Protein AF-A0A6M1U6Q7-F1 (afdb_monomer)

Mea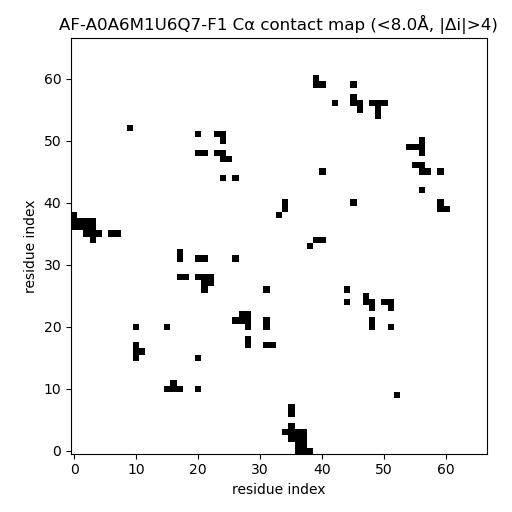n predicted aligned error: 3.79 Å

pLDDT: mean 91.41, std 12.44, range [47.69, 98.31]

Foldseek 3Di:
DAFPVVLVVLCVVVPHDLCRLCVQLVHDSVVSVVLRGLDQDDLSSLVSSCVVRVHDSCSSVDDVPPD

Nearest PDB structures (foldseek):
  4pu8-assembly1_B  TM=8.849E-01  e=1.893E-02  Shewanella oneidensis MR-1
  1r69-assembly1_A  TM=8.937E-01  e=5.743E-02  Phage 434
  2cro-assembly1_A  TM=8.813E-01  e=5.077E-02  Phage 434
  1pra-assembly1_A  TM=7.997E-01  e=4.773E-02  Phage 434
  1sq8-assembly1_A  TM=8.466E-01  e=8.844E-02  Phage 434

Solvent-accessible surface area (backbone atoms only — not comparable to full-atom values): 3896 Å² total; per-residue (Å²): 120,66,58,34,59,68,59,52,51,55,35,53,77,69,72,50,53,64,56,57,52,12,59,72,37,69,49,56,42,72,55,45,54,42,34,42,50,38,46,75,68,55,72,73,53,32,44,35,47,17,58,73,69,74,52,72,38,62,66,79,69,60,66,74,87,86,110

Structure (mmCIF, N/CA/C/O backbone):
data_AF-A0A6M1U6Q7-F1
#
_entry.id   AF-A0A6M1U6Q7-F1
#
loop_
_atom_site.group_PDB
_atom_site.id
_atom_site.type_symbol
_atom_site.label_atom_id
_atom_site.label_alt_id
_atom_site.label_comp_id
_atom_site.label_asym_id
_atom_site.label_entity_id
_atom_site.label_seq_id
_atom_site.pdbx_PDB_ins_code
_atom_site.Cartn_x
_atom_site.Cartn_y
_atom_site.Cartn_z
_atom_site.occupancy
_atom_site.B_iso_or_equiv
_atom_site.auth_seq_id
_atom_site.auth_comp_id
_atom_site.auth_asym_id
_atom_site.auth_atom_id
_atom_site.pdbx_PDB_model_num
ATOM 1 N N . MET A 1 1 ? 15.095 5.584 -0.652 1.00 59.59 1 MET A N 1
ATOM 2 C CA . MET A 1 1 ? 13.902 4.932 -1.243 1.00 59.59 1 MET A CA 1
ATOM 3 C C . MET A 1 1 ? 12.977 6.014 -1.776 1.00 59.59 1 MET A C 1
ATOM 5 O O . MET A 1 1 ? 12.826 7.026 -1.102 1.00 59.59 1 MET A O 1
ATOM 9 N N . LYS A 1 2 ? 12.412 5.841 -2.977 1.00 74.75 2 LYS A N 1
ATOM 10 C CA . LYS A 1 2 ? 11.461 6.797 -3.561 1.00 74.75 2 LYS A CA 1
ATOM 11 C C . LYS A 1 2 ? 10.059 6.482 -3.034 1.00 74.75 2 LYS A C 1
ATOM 13 O O . LYS A 1 2 ? 9.614 5.346 -3.137 1.00 74.75 2 LYS A O 1
ATOM 18 N N . ARG A 1 3 ? 9.383 7.464 -2.436 1.00 85.88 3 ARG A N 1
ATOM 19 C CA . ARG A 1 3 ? 8.029 7.303 -1.885 1.00 85.88 3 ARG A CA 1
ATOM 20 C C . ARG A 1 3 ? 7.011 7.076 -3.013 1.00 85.88 3 ARG A C 1
ATOM 22 O O . ARG A 1 3 ? 7.056 7.766 -4.032 1.00 85.88 3 ARG A O 1
ATOM 29 N N . ASN A 1 4 ? 6.060 6.165 -2.810 1.00 89.31 4 ASN A N 1
ATOM 30 C CA . ASN A 1 4 ? 4.963 5.881 -3.739 1.00 89.31 4 ASN A CA 1
ATOM 31 C C . ASN A 1 4 ? 3.860 6.947 -3.619 1.00 89.31 4 ASN A C 1
ATOM 33 O O . ASN A 1 4 ? 2.764 6.683 -3.129 1.00 89.31 4 ASN A O 1
ATOM 37 N N . HIS A 1 5 ? 4.151 8.173 -4.064 1.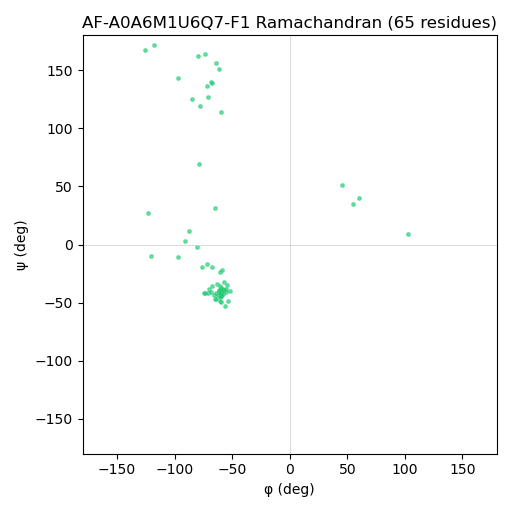00 91.12 5 HIS A N 1
ATOM 38 C CA . HIS A 1 5 ? 3.233 9.317 -3.961 1.00 91.12 5 HIS A CA 1
ATOM 39 C C . HIS A 1 5 ? 1.866 9.043 -4.594 1.00 91.12 5 HIS A C 1
ATOM 41 O O . HIS A 1 5 ? 0.844 9.399 -4.019 1.00 91.12 5 HIS A O 1
ATOM 47 N N . TRP A 1 6 ? 1.837 8.336 -5.727 1.00 92.25 6 TRP A N 1
ATOM 48 C CA . TRP A 1 6 ? 0.592 7.972 -6.401 1.00 92.25 6 TRP A CA 1
ATOM 49 C C . TRP A 1 6 ? -0.337 7.126 -5.513 1.00 92.25 6 TRP A C 1
ATOM 51 O O . TRP A 1 6 ? -1.550 7.316 -5.550 1.00 92.25 6 TRP A O 1
ATOM 61 N N . LEU A 1 7 ? 0.224 6.224 -4.697 1.00 94.81 7 LEU A N 1
ATOM 62 C CA . LEU A 1 7 ? -0.536 5.340 -3.815 1.00 94.81 7 LEU A CA 1
ATOM 63 C C . LEU A 1 7 ? -1.152 6.133 -2.658 1.00 94.81 7 LEU A C 1
ATOM 65 O O . LEU A 1 7 ? -2.318 5.942 -2.322 1.00 94.81 7 LEU A O 1
ATOM 69 N N . VAL A 1 8 ? -0.378 7.071 -2.100 1.00 94.81 8 VAL A N 1
ATOM 70 C CA . VAL A 1 8 ? -0.840 8.007 -1.065 1.00 94.81 8 VAL A CA 1
ATOM 71 C C . VAL A 1 8 ? -1.987 8.863 -1.602 1.00 94.81 8 VAL A C 1
ATOM 73 O O . VAL A 1 8 ? -3.043 8.937 -0.977 1.00 94.81 8 VAL A O 1
ATOM 76 N N . THR A 1 9 ? -1.815 9.44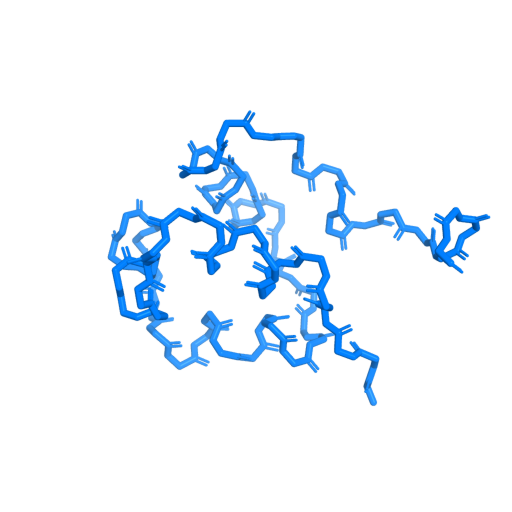7 -2.791 1.00 94.88 9 THR A N 1
ATOM 77 C CA . THR A 1 9 ? -2.847 10.255 -3.448 1.00 94.88 9 THR A CA 1
ATOM 78 C C . THR A 1 9 ? -4.118 9.450 -3.712 1.00 94.88 9 THR A C 1
ATOM 80 O O . THR A 1 9 ? -5.212 9.946 -3.456 1.00 94.88 9 THR A O 1
ATOM 83 N N . GLU A 1 10 ? -4.007 8.214 -4.202 1.00 95.19 10 GLU A N 1
ATOM 84 C CA . GLU A 1 10 ? -5.174 7.368 -4.476 1.00 95.19 10 GLU A CA 1
ATOM 85 C C . GLU A 1 10 ? -5.942 7.021 -3.194 1.00 95.19 10 GLU A C 1
ATOM 87 O O . GLU A 1 10 ? -7.172 7.118 -3.147 1.00 95.19 10 GLU A O 1
ATOM 92 N N . ARG A 1 11 ? -5.217 6.703 -2.116 1.00 96.75 11 ARG A N 1
ATOM 93 C CA . ARG A 1 11 ? -5.807 6.469 -0.797 1.00 96.75 11 ARG A CA 1
ATOM 94 C C . ARG A 1 11 ? -6.549 7.707 -0.277 1.00 96.75 11 ARG A C 1
ATOM 96 O O . ARG A 1 11 ? -7.666 7.588 0.232 1.00 96.75 11 ARG A O 1
ATOM 103 N N . GLU A 1 12 ? -5.944 8.887 -0.390 1.00 96.56 12 GLU A N 1
ATOM 104 C CA . GLU A 1 12 ? -6.512 10.148 0.105 1.00 96.56 12 GLU A CA 1
ATOM 105 C C . GLU A 1 12 ? -7.722 10.608 -0.709 1.00 96.56 12 GLU A C 1
ATOM 107 O O . GLU A 1 12 ? -8.720 11.025 -0.118 1.00 96.56 12 GLU A O 1
ATOM 112 N N . LYS A 1 13 ? -7.705 10.429 -2.038 1.00 96.19 13 LYS A N 1
ATOM 113 C CA . LYS A 1 13 ? -8.875 10.659 -2.907 1.00 96.19 13 LYS A CA 1
ATOM 114 C C . LYS A 1 13 ? -10.096 9.861 -2.452 1.00 96.19 13 LYS A C 1
ATOM 116 O O . LYS A 1 13 ? -11.221 10.347 -2.538 1.00 96.19 13 LYS A O 1
ATOM 121 N N . ARG A 1 14 ? -9.874 8.656 -1.925 1.00 95.19 14 ARG A N 1
ATOM 122 C CA . ARG A 1 14 ? -10.922 7.772 -1.394 1.00 95.19 14 ARG A CA 1
ATOM 123 C C . ARG A 1 14 ? -11.198 7.969 0.095 1.00 95.19 14 ARG A C 1
ATOM 125 O O . ARG A 1 14 ? -12.021 7.249 0.651 1.00 95.19 14 ARG A O 1
ATOM 132 N N . LYS A 1 15 ? -10.533 8.933 0.744 1.00 97.06 15 LYS A N 1
ATOM 133 C CA . LYS A 1 15 ? -10.654 9.239 2.180 1.00 97.06 15 LYS A CA 1
ATOM 134 C C . LYS A 1 15 ? -10.392 8.025 3.080 1.00 97.06 15 LYS A C 1
ATOM 136 O O . LYS A 1 15 ? -11.018 7.869 4.125 1.00 97.06 15 LYS A O 1
ATOM 141 N N . MET A 1 16 ? -9.467 7.155 2.678 1.00 97.00 16 MET A N 1
ATOM 142 C CA . MET A 1 16 ? -9.137 5.940 3.424 1.00 97.00 16 MET A CA 1
ATOM 143 C C . MET A 1 16 ? -7.908 6.158 4.311 1.00 97.00 16 MET A C 1
ATOM 145 O O . MET A 1 16 ? -6.947 6.838 3.940 1.00 97.00 16 MET A O 1
ATOM 149 N N . THR A 1 17 ? -7.907 5.550 5.494 1.00 98.06 17 THR A N 1
ATOM 150 C CA . THR A 1 17 ? -6.710 5.471 6.339 1.00 98.06 17 THR A CA 1
ATOM 151 C C . THR A 1 17 ? -5.788 4.355 5.843 1.00 98.06 17 THR A C 1
ATOM 153 O O . THR A 1 17 ? -6.210 3.468 5.101 1.00 98.06 17 THR A O 1
ATOM 156 N N . GLN A 1 18 ? -4.517 4.377 6.256 1.00 98.00 18 GLN A N 1
ATOM 157 C CA . GLN A 1 18 ? -3.591 3.266 5.992 1.00 98.00 18 GLN A CA 1
ATOM 158 C C . GLN A 1 18 ? -4.125 1.940 6.554 1.00 98.00 18 GLN A C 1
ATOM 160 O O . GLN A 1 18 ? -4.013 0.914 5.892 1.00 98.00 18 GLN A O 1
ATOM 165 N N . GLU A 1 19 ? -4.742 1.984 7.740 1.00 98.31 19 GLU A N 1
ATOM 166 C CA . GLU A 1 19 ? -5.381 0.824 8.376 1.00 98.31 19 GLU A CA 1
ATOM 167 C C . GLU A 1 19 ? -6.485 0.256 7.490 1.00 98.31 19 GLU A C 1
ATOM 169 O O . GLU A 1 19 ? -6.466 -0.919 7.146 1.00 98.31 19 GLU A O 1
ATOM 174 N N . ARG A 1 20 ? -7.383 1.118 6.999 1.00 98.25 20 ARG A N 1
ATOM 175 C CA . ARG A 1 20 ? -8.510 0.681 6.177 1.00 98.25 20 ARG A CA 1
ATOM 176 C C . ARG A 1 20 ? -8.070 0.000 4.881 1.00 98.25 20 ARG A C 1
ATOM 178 O O . ARG A 1 20 ? -8.687 -0.973 4.455 1.00 98.25 20 ARG A O 1
ATOM 185 N N . VAL A 1 21 ? -7.029 0.513 4.226 1.00 98.12 21 VAL A N 1
ATOM 186 C CA . VAL A 1 21 ? -6.498 -0.124 3.011 1.00 98.12 21 VAL A CA 1
ATOM 187 C C . VAL A 1 21 ? -5.835 -1.455 3.351 1.00 98.12 21 VAL A C 1
ATOM 189 O O . VAL A 1 21 ? -6.029 -2.428 2.625 1.00 98.12 21 VAL A O 1
ATOM 192 N N . ALA A 1 22 ? -5.089 -1.515 4.454 1.00 98.25 22 ALA A N 1
ATOM 193 C CA . ALA A 1 22 ? -4.428 -2.730 4.903 1.00 98.25 22 ALA A CA 1
ATOM 194 C C . ALA A 1 22 ? -5.434 -3.843 5.240 1.00 98.25 22 ALA A C 1
ATOM 196 O O . ALA A 1 22 ? -5.257 -4.964 4.769 1.00 98.25 22 ALA A O 1
ATOM 197 N N . GLU A 1 23 ? -6.527 -3.521 5.938 1.00 98.31 23 GLU A N 1
ATOM 198 C CA . GLU A 1 23 ? -7.646 -4.434 6.211 1.00 98.31 23 GLU A CA 1
ATOM 199 C C . GLU A 1 23 ? -8.249 -5.002 4.919 1.00 98.31 23 GLU A C 1
ATOM 201 O O . GLU A 1 23 ? -8.348 -6.217 4.753 1.00 98.31 23 GLU A O 1
ATOM 206 N N . LEU A 1 24 ? -8.615 -4.133 3.968 1.00 97.94 24 LEU A N 1
ATOM 207 C CA . LEU A 1 24 ? -9.252 -4.548 2.711 1.00 97.94 24 LEU A CA 1
ATOM 208 C C . LEU A 1 24 ? -8.304 -5.341 1.808 1.00 97.94 24 LEU A C 1
ATOM 210 O O . LEU A 1 24 ? -8.712 -6.292 1.144 1.00 97.94 24 LEU A O 1
ATOM 214 N N . ALA A 1 25 ? -7.022 -4.980 1.808 1.00 97.56 25 ALA A N 1
ATOM 215 C CA . ALA A 1 25 ? -5.980 -5.731 1.128 1.00 97.56 25 ALA A CA 1
ATOM 216 C C . ALA A 1 25 ? -5.505 -6.947 1.942 1.00 97.56 25 ALA A C 1
ATOM 218 O O . ALA A 1 25 ? -4.649 -7.678 1.450 1.00 97.56 25 ALA A O 1
ATOM 219 N N . GLY A 1 26 ? -6.032 -7.169 3.154 1.00 98.06 26 GLY A N 1
ATOM 220 C CA . GLY A 1 26 ? -5.664 -8.192 4.138 1.00 98.06 26 GLY A CA 1
ATOM 221 C C . GLY A 1 26 ? -4.156 -8.354 4.350 1.00 98.06 26 GLY A C 1
ATOM 222 O O . GLY A 1 26 ? -3.611 -9.458 4.224 1.00 98.06 26 GLY A O 1
ATOM 223 N N . ILE A 1 27 ? -3.479 -7.243 4.607 1.00 98.12 27 ILE A N 1
ATOM 224 C CA . ILE A 1 27 ? -2.061 -7.157 4.963 1.00 98.12 27 ILE A CA 1
ATOM 225 C C . ILE A 1 27 ? -1.912 -6.378 6.268 1.00 98.12 27 ILE A C 1
ATOM 227 O O . ILE A 1 27 ? -2.836 -5.701 6.702 1.00 98.12 27 ILE A O 1
ATOM 231 N N . GLU A 1 28 ? -0.733 -6.426 6.880 1.00 98.12 28 GLU A N 1
ATOM 232 C CA . GLU A 1 28 ? -0.464 -5.572 8.032 1.00 98.12 28 GLU A CA 1
ATOM 233 C C . GLU A 1 28 ? -0.384 -4.094 7.638 1.00 98.12 28 GLU A C 1
ATOM 235 O O . GLU A 1 28 ? 0.255 -3.728 6.644 1.00 98.12 28 GLU A O 1
ATOM 240 N N . ARG A 1 29 ? -0.943 -3.220 8.480 1.00 97.94 29 ARG A N 1
ATOM 241 C CA . ARG A 1 29 ? -0.835 -1.765 8.322 1.00 97.94 29 ARG A CA 1
ATOM 242 C C . ARG A 1 29 ? 0.617 -1.294 8.241 1.00 97.94 29 ARG A C 1
ATOM 244 O O . ARG A 1 29 ? 0.946 -0.453 7.408 1.00 97.94 29 ARG A O 1
ATOM 251 N N . SER A 1 30 ? 1.501 -1.870 9.060 1.00 97.81 30 SER A N 1
ATOM 252 C CA . SER A 1 30 ? 2.941 -1.572 9.057 1.00 97.81 30 SER A CA 1
ATOM 253 C C . SER A 1 30 ? 3.576 -1.831 7.682 1.00 97.81 30 SER A C 1
ATOM 255 O O . SER A 1 30 ? 4.410 -1.053 7.210 1.00 97.81 30 SER A O 1
ATOM 257 N N . TYR A 1 31 ? 3.138 -2.896 7.007 1.00 97.75 31 TYR A N 1
ATOM 258 C CA . TYR A 1 31 ? 3.607 -3.262 5.682 1.00 97.75 31 TYR A CA 1
ATOM 259 C C . TYR A 1 31 ? 3.044 -2.328 4.614 1.00 97.75 31 TYR A C 1
ATOM 261 O O . TYR A 1 31 ? 3.802 -1.854 3.770 1.00 97.75 31 TYR A O 1
ATOM 269 N N . TYR A 1 32 ? 1.762 -1.964 4.700 1.00 97.88 32 TYR A N 1
ATOM 270 C CA . TYR A 1 32 ? 1.183 -0.948 3.821 1.00 97.88 32 TYR A CA 1
ATOM 271 C C . TYR A 1 32 ? 1.924 0.400 3.922 1.00 97.88 32 TYR A C 1
ATOM 273 O O . TYR A 1 32 ? 2.275 0.990 2.901 1.00 97.88 32 TYR A O 1
ATOM 281 N N . THR A 1 33 ? 2.282 0.845 5.132 1.00 97.38 33 THR A N 1
ATOM 282 C CA . THR A 1 33 ? 3.105 2.051 5.335 1.00 97.38 33 THR A CA 1
ATOM 283 C C . THR A 1 33 ? 4.475 1.942 4.658 1.00 97.38 33 THR A C 1
ATOM 285 O O . THR A 1 33 ? 4.934 2.896 4.029 1.00 97.38 33 THR A O 1
ATOM 288 N N . LYS A 1 34 ? 5.141 0.782 4.744 1.00 96.56 34 LYS A N 1
ATOM 289 C CA . LYS A 1 34 ? 6.411 0.542 4.033 1.00 96.56 34 LYS A CA 1
ATOM 290 C C . LYS A 1 34 ? 6.233 0.639 2.518 1.00 96.56 34 LYS A C 1
ATOM 292 O O . LYS A 1 34 ? 7.098 1.201 1.846 1.00 96.56 34 LYS A O 1
ATOM 297 N N . ILE A 1 35 ? 5.116 0.137 1.990 1.00 96.00 35 ILE A N 1
ATOM 298 C CA . ILE A 1 35 ? 4.789 0.222 0.564 1.00 96.00 35 ILE A CA 1
ATOM 299 C C . ILE A 1 35 ? 4.583 1.679 0.146 1.00 96.00 35 ILE A C 1
ATOM 301 O O . ILE A 1 35 ? 5.194 2.111 -0.827 1.00 96.00 35 ILE A O 1
ATOM 305 N N . GLU A 1 36 ? 3.824 2.482 0.897 1.00 95.25 36 GLU A N 1
ATOM 306 C CA . GLU A 1 36 ? 3.707 3.925 0.621 1.00 95.25 36 GLU A CA 1
ATOM 307 C C . GLU A 1 36 ? 5.073 4.630 0.635 1.00 95.25 36 GLU A C 1
ATOM 309 O O . GLU A 1 36 ? 5.303 5.545 -0.152 1.00 95.25 36 GLU A O 1
ATOM 314 N N . ASN A 1 37 ? 6.011 4.159 1.458 1.00 94.31 37 ASN A N 1
ATOM 315 C CA . ASN A 1 37 ? 7.371 4.692 1.567 1.00 94.31 37 ASN A CA 1
ATOM 316 C C . ASN A 1 37 ? 8.386 4.088 0.577 1.00 94.31 37 ASN A C 1
ATOM 318 O O . ASN A 1 37 ? 9.583 4.349 0.697 1.00 94.31 37 ASN A O 1
ATOM 322 N N . GLY A 1 38 ? 7.928 3.333 -0.426 1.00 90.50 38 GLY A N 1
ATOM 323 C CA . GLY A 1 38 ? 8.769 2.875 -1.537 1.00 90.50 38 GLY A CA 1
ATOM 324 C C . GLY A 1 38 ? 9.228 1.423 -1.461 1.00 90.50 38 GLY A C 1
ATOM 325 O O . GLY A 1 38 ? 10.066 1.009 -2.258 1.00 90.50 38 GLY A O 1
ATOM 326 N N . THR A 1 39 ? 8.703 0.631 -0.524 1.00 94.56 39 THR A N 1
ATOM 327 C CA . THR A 1 39 ? 8.873 -0.828 -0.577 1.00 94.56 39 THR A CA 1
ATOM 328 C C . THR A 1 39 ? 8.032 -1.394 -1.715 1.00 94.56 39 THR A C 1
ATOM 330 O O . THR A 1 39 ? 6.826 -1.160 -1.775 1.00 94.56 39 THR A O 1
A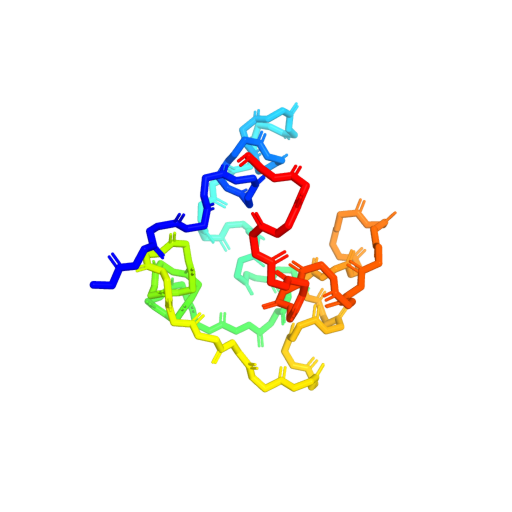TOM 333 N N . VAL A 1 40 ? 8.652 -2.172 -2.599 1.00 93.12 40 VAL A N 1
ATOM 334 C CA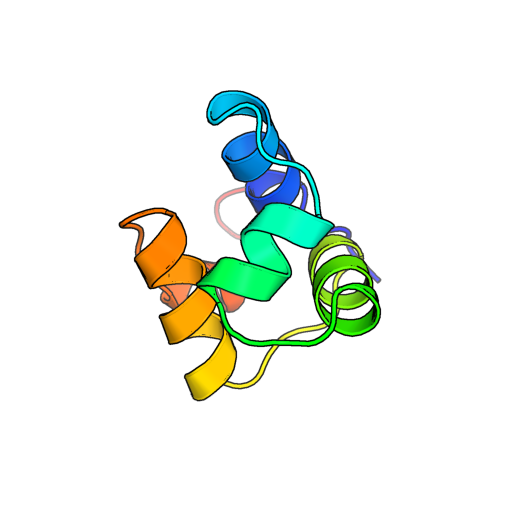 . VAL A 1 40 ? 7.937 -2.888 -3.660 1.00 93.12 40 VAL A CA 1
ATOM 335 C C . VAL A 1 40 ? 7.262 -4.124 -3.050 1.00 93.12 40 VAL A C 1
ATOM 337 O O . VAL A 1 40 ? 7.952 -4.972 -2.476 1.00 93.12 40 VAL A O 1
ATOM 340 N N . PRO A 1 41 ? 5.924 -4.242 -3.10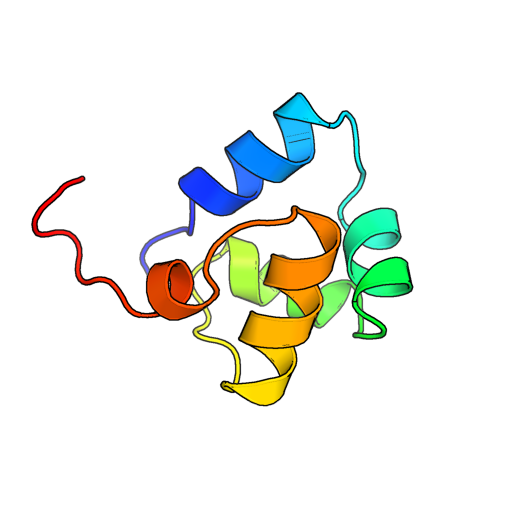8 1.00 95.00 41 PRO A N 1
ATOM 341 C CA . PRO A 1 41 ? 5.232 -5.423 -2.615 1.00 95.00 41 PRO A CA 1
ATOM 342 C C . PRO A 1 41 ? 5.424 -6.626 -3.543 1.00 95.00 41 PRO A C 1
ATOM 344 O O . PRO A 1 41 ? 5.771 -6.488 -4.714 1.00 95.00 41 PRO A O 1
ATOM 347 N N . SER A 1 42 ? 5.122 -7.829 -3.050 1.00 96.56 42 SER A N 1
ATOM 348 C CA . SER A 1 42 ? 5.000 -8.996 -3.933 1.00 96.56 42 SER A CA 1
ATOM 349 C C . SER A 1 42 ? 3.830 -8.824 -4.909 1.00 96.56 42 SER A C 1
ATOM 351 O O . SER A 1 42 ? 2.854 -8.145 -4.593 1.00 96.56 42 SER A O 1
ATOM 353 N N . VAL A 1 43 ? 3.863 -9.505 -6.061 1.00 95.81 43 VAL A N 1
ATOM 354 C CA . VAL A 1 43 ? 2.766 -9.481 -7.055 1.00 95.81 43 VAL A CA 1
ATOM 355 C C . VAL A 1 43 ? 1.411 -9.809 -6.419 1.00 95.81 43 VAL A C 1
ATOM 357 O O . VAL A 1 43 ? 0.404 -9.170 -6.717 1.00 95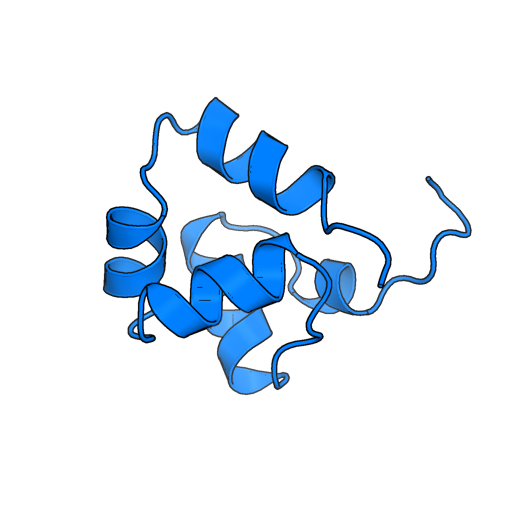.81 43 VAL A O 1
ATOM 360 N N . LYS A 1 44 ? 1.378 -10.774 -5.490 1.00 97.38 44 LYS A N 1
ATOM 361 C CA . LYS A 1 44 ? 0.161 -11.140 -4.753 1.00 97.38 44 LYS A CA 1
ATOM 362 C C . LYS A 1 44 ? -0.390 -9.956 -3.956 1.00 97.38 44 LYS A C 1
ATOM 364 O O . LYS A 1 44 ? -1.593 -9.723 -3.966 1.00 97.38 44 LYS A O 1
ATOM 369 N N . VAL A 1 45 ? 0.474 -9.216 -3.265 1.00 97.62 45 VAL A N 1
ATOM 370 C CA . VAL A 1 45 ? 0.075 -8.059 -2.452 1.00 97.62 45 VAL A CA 1
ATOM 371 C C . VAL A 1 45 ? -0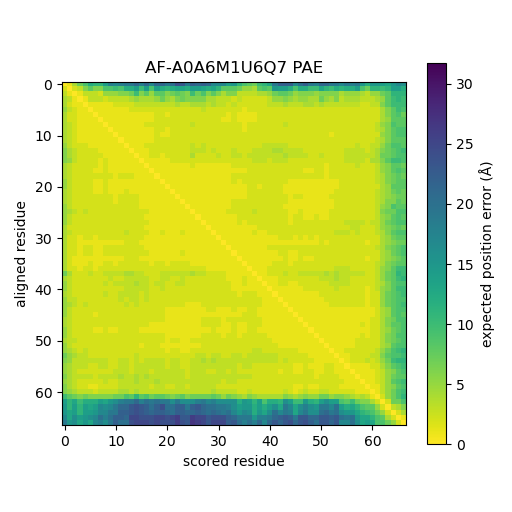.279 -6.865 -3.336 1.00 97.62 45 VAL A C 1
ATOM 373 O O . VAL A 1 45 ? -1.304 -6.236 -3.092 1.00 97.62 45 VAL A O 1
ATOM 376 N N . ALA A 1 46 ? 0.491 -6.610 -4.398 1.00 97.00 46 ALA A N 1
ATOM 377 C CA . ALA A 1 46 ? 0.196 -5.579 -5.390 1.00 97.00 46 ALA A CA 1
ATOM 378 C C . ALA A 1 46 ? -1.217 -5.750 -5.962 1.00 97.00 46 ALA A C 1
ATOM 380 O O . ALA A 1 46 ? -2.003 -4.812 -5.923 1.00 97.00 46 ALA A O 1
ATOM 381 N N . LYS A 1 47 ? -1.582 -6.970 -6.387 1.00 97.50 47 LYS A N 1
ATOM 382 C CA . LYS A 1 47 ? -2.933 -7.294 -6.877 1.00 97.50 47 LYS A CA 1
ATOM 383 C C . LYS A 1 47 ? -4.018 -7.044 -5.834 1.00 97.50 47 LYS A C 1
ATOM 385 O O . LYS A 1 47 ? -5.058 -6.486 -6.156 1.00 97.50 47 LYS A O 1
ATOM 390 N N . ARG A 1 48 ? -3.784 -7.419 -4.573 1.00 98.12 48 ARG A N 1
ATOM 391 C CA . ARG A 1 48 ? -4.758 -7.199 -3.488 1.00 98.12 48 ARG A CA 1
ATOM 392 C C . ARG A 1 48 ? -4.997 -5.714 -3.241 1.00 98.12 48 ARG A C 1
ATOM 394 O O . ARG A 1 48 ? -6.147 -5.305 -3.184 1.00 98.12 48 ARG A O 1
ATOM 401 N N . ILE A 1 49 ? -3.935 -4.914 -3.148 1.00 97.44 49 ILE A N 1
ATOM 402 C CA . ILE A 1 49 ? -4.049 -3.461 -2.961 1.00 97.44 49 ILE A CA 1
ATOM 403 C C . ILE A 1 49 ? -4.683 -2.809 -4.196 1.00 97.44 49 ILE A C 1
ATOM 405 O O . ILE A 1 49 ? -5.576 -1.979 -4.064 1.00 97.44 49 ILE A O 1
ATOM 409 N N . ALA A 1 50 ? -4.273 -3.216 -5.397 1.00 96.38 50 ALA A N 1
ATOM 410 C CA . ALA A 1 50 ? -4.839 -2.720 -6.645 1.00 96.38 50 ALA A CA 1
ATOM 411 C C . ALA A 1 50 ? -6.347 -2.999 -6.743 1.00 96.38 50 ALA A C 1
ATOM 413 O O . ALA A 1 50 ? -7.098 -2.108 -7.127 1.00 96.38 50 ALA A O 1
ATOM 414 N N . ASN A 1 51 ? -6.811 -4.168 -6.286 1.00 97.06 51 ASN A N 1
ATOM 415 C CA . ASN A 1 51 ? -8.236 -4.502 -6.214 1.00 97.06 51 ASN A CA 1
ATOM 416 C C . ASN A 1 51 ? -9.023 -3.593 -5.255 1.00 97.06 51 ASN A C 1
ATOM 418 O O . ASN A 1 51 ? -10.168 -3.271 -5.554 1.00 97.06 51 ASN A O 1
ATOM 422 N N . VAL A 1 52 ? -8.429 -3.135 -4.142 1.00 96.75 52 VAL A N 1
ATOM 423 C CA . VAL A 1 52 ? -9.076 -2.156 -3.236 1.00 96.75 52 VAL A CA 1
ATOM 424 C C . VAL A 1 52 ? -9.386 -0.855 -3.975 1.00 96.75 52 VAL A C 1
ATOM 426 O O . VAL A 1 52 ? -10.408 -0.210 -3.729 1.00 96.75 52 VAL A O 1
ATOM 429 N N . PHE A 1 53 ? -8.506 -0.475 -4.898 1.00 95.06 53 PHE A N 1
ATOM 430 C CA . PHE A 1 53 ? -8.639 0.746 -5.675 1.00 95.06 53 PHE A CA 1
ATOM 431 C C . PHE A 1 53 ? -9.270 0.523 -7.063 1.00 95.06 53 PHE A C 1
ATOM 433 O O . PHE A 1 53 ? -9.655 1.485 -7.715 1.00 95.06 53 PHE A O 1
ATOM 440 N N . GLY A 1 54 ? -9.440 -0.713 -7.530 1.00 94.44 54 GLY A N 1
ATOM 441 C CA . GLY A 1 54 ? -9.900 -0.985 -8.896 1.00 94.44 54 GLY A CA 1
ATOM 442 C C . GLY A 1 54 ? -8.960 -0.410 -9.964 1.00 94.44 54 GLY A C 1
ATOM 443 O O . GLY A 1 54 ? -9.420 0.167 -10.943 1.00 94.44 54 GLY A O 1
ATOM 444 N N . ILE A 1 55 ? -7.649 -0.510 -9.739 1.00 93.00 55 ILE A N 1
ATOM 445 C CA . ILE A 1 55 ? -6.594 -0.03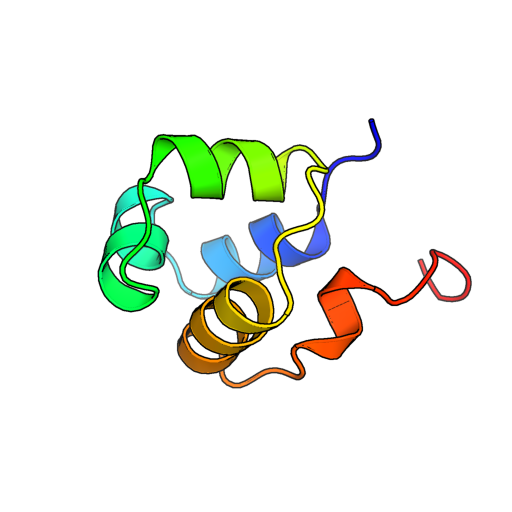8 -10.652 1.00 93.00 55 ILE A CA 1
ATOM 446 C C . ILE A 1 55 ? -5.725 -1.209 -11.120 1.00 93.00 55 ILE A C 1
ATOM 448 O O . ILE A 1 55 ? -5.816 -2.303 -10.564 1.00 93.00 55 ILE A O 1
ATOM 452 N N . ASP A 1 56 ? -4.837 -0.975 -12.089 1.00 95.00 56 ASP A N 1
ATOM 453 C CA . ASP A 1 56 ? -3.839 -1.979 -12.463 1.00 95.00 56 ASP A CA 1
ATOM 454 C C . ASP A 1 56 ? -2.747 -2.122 -11.385 1.00 95.00 56 ASP A C 1
ATOM 456 O O . ASP A 1 56 ? -2.233 -1.145 -10.830 1.00 95.00 56 ASP A O 1
ATOM 460 N N . TRP A 1 57 ? -2.389 -3.368 -11.085 1.00 94.75 57 TRP A N 1
ATOM 461 C CA . TRP A 1 57 ? -1.329 -3.729 -10.153 1.00 94.75 57 TRP A CA 1
ATOM 462 C C . TRP A 1 57 ? 0.070 -3.543 -10.754 1.00 94.75 57 TRP A C 1
ATOM 464 O O . TRP A 1 57 ? 1.037 -3.438 -9.996 1.00 94.75 57 TRP A O 1
ATOM 474 N N . THR A 1 58 ? 0.207 -3.473 -12.083 1.00 93.25 58 THR A N 1
ATOM 475 C CA . THR A 1 58 ? 1.492 -3.190 -12.751 1.00 93.25 58 THR A CA 1
ATOM 476 C C . THR A 1 58 ? 2.056 -1.832 -12.361 1.00 93.25 58 THR A C 1
ATOM 478 O O . THR A 1 58 ? 3.271 -1.664 -12.340 1.00 93.25 58 THR A O 1
ATOM 481 N N . ARG A 1 59 ? 1.205 -0.900 -11.919 1.00 90.62 59 ARG A N 1
ATOM 482 C CA . ARG A 1 59 ? 1.582 0.444 -11.460 1.00 90.62 59 ARG A CA 1
ATOM 483 C C . ARG A 1 59 ? 2.567 0.467 -10.288 1.00 90.62 59 ARG A C 1
ATOM 485 O O . ARG A 1 59 ? 3.268 1.457 -10.078 1.00 90.62 59 ARG A O 1
ATOM 492 N N . PHE A 1 60 ? 2.639 -0.623 -9.520 1.00 90.00 60 PHE A N 1
ATOM 493 C CA . PHE A 1 60 ? 3.657 -0.818 -8.479 1.00 90.00 60 PHE A CA 1
ATOM 494 C C . PHE A 1 60 ? 5.062 -1.096 -9.042 1.00 90.00 60 PHE A C 1
ATOM 496 O O . PHE A 1 60 ? 6.037 -0.979 -8.302 1.00 90.00 60 PHE A O 1
ATOM 503 N N . PHE A 1 61 ? 5.155 -1.472 -10.318 1.00 89.25 61 PHE A N 1
ATOM 504 C CA . PHE A 1 61 ? 6.367 -1.899 -11.023 1.00 89.25 61 PHE A CA 1
ATOM 505 C C . PHE A 1 61 ? 6.702 -1.025 -12.236 1.00 89.25 61 PHE A C 1
ATOM 507 O O . PHE A 1 61 ? 7.792 -1.154 -12.787 1.00 89.25 61 PHE A O 1
ATOM 514 N N . GLU A 1 62 ? 5.795 -0.136 -12.640 1.00 84.06 62 GLU A N 1
ATOM 515 C CA . GLU A 1 62 ? 6.074 0.905 -13.625 1.00 84.06 62 GLU A CA 1
ATOM 516 C C . GLU A 1 62 ? 7.215 1.791 -13.109 1.00 84.06 62 GLU A C 1
ATOM 518 O O . GLU A 1 62 ? 7.105 2.468 -12.077 1.00 84.06 62 GLU A O 1
ATOM 523 N N . SER A 1 63 ? 8.344 1.732 -13.817 1.00 62.19 63 SER A N 1
ATOM 524 C CA . SER A 1 63 ? 9.463 2.645 -13.634 1.00 62.19 63 SER A CA 1
ATOM 525 C C . SER A 1 63 ? 9.005 4.069 -13.942 1.00 62.19 63 SER A C 1
ATOM 527 O O . SER A 1 63 ? 8.090 4.287 -14.730 1.00 62.19 63 SER A O 1
ATOM 529 N N . ASP A 1 64 ? 9.638 5.047 -13.297 1.00 55.25 64 ASP A N 1
ATOM 530 C CA . ASP A 1 64 ? 9.301 6.477 -13.361 1.00 55.25 64 ASP A CA 1
ATOM 531 C C . ASP A 1 64 ? 9.494 7.136 -14.750 1.00 55.25 64 ASP A C 1
ATOM 533 O O . ASP A 1 64 ? 9.830 8.311 -14.822 1.00 55.25 64 ASP A O 1
ATOM 537 N N . ALA A 1 65 ? 9.321 6.413 -15.858 1.00 51.72 65 ALA A N 1
ATOM 538 C CA . ALA A 1 65 ? 9.361 6.978 -17.205 1.00 51.72 65 ALA A CA 1
ATOM 539 C C . ALA A 1 65 ? 8.171 7.920 -17.490 1.00 51.72 65 ALA A C 1
ATOM 541 O O . ALA A 1 65 ? 8.287 8.765 -18.368 1.00 51.72 65 ALA A O 1
ATOM 542 N N . ASP A 1 66 ? 7.088 7.825 -16.707 1.00 47.69 66 ASP A N 1
ATOM 543 C CA . ASP A 1 66 ? 5.881 8.663 -16.814 1.00 47.69 66 ASP A CA 1
ATOM 544 C C . ASP A 1 66 ? 5.539 9.426 -15.508 1.00 47.69 66 ASP A C 1
ATOM 546 O O . ASP A 1 66 ? 4.369 9.713 -15.236 1.00 47.69 66 ASP A O 1
ATOM 550 N N . ARG A 1 67 ? 6.525 9.735 -14.645 1.00 47.91 67 ARG A N 1
ATOM 551 C CA . ARG A 1 67 ? 6.305 10.553 -13.428 1.00 47.91 67 ARG A CA 1
ATOM 552 C C . ARG A 1 67 ? 7.095 11.848 -13.394 1.00 47.91 67 ARG A C 1
ATOM 554 O O . ARG A 1 67 ? 8.331 11.785 -13.555 1.00 47.91 67 ARG A O 1
#

Sequence (67 aa):
MKRNHWLVTEREKRKMTQERVAELAGIERSYYTKIENGTVPSVKVAKRIANVFGIDWTRFFESDADR

Radius of gyration: 10.8 Å; Cα contacts (8 Å, |Δi|>4): 65; chains: 1; bounding box: 25×22×26 Å

Secondary structure (DSSP, 8-state):
----HHHHHHHHHTT--HHHHHHHTTS-HHHHHHHHTTPPPPHHHHHHHHHHHTS-GGGGT--GGG-